Protein AF-A0A4R5W0B1-F1 (afdb_monomer_lite)

Sequence (119 aa):
MKQATTKVKEKKNSLGDAFGKIELLIELIKAYSKGDYRNISKSTMATVIGAILYFVSPIDMIPDFIVGLGIVDDAAVIGYAIKKISGELDEFEKWKEEKSRSNLEGLDVGAGQSKSPLD

pLDDT: mean 73.59, std 13.97, range [48.06, 93.88]

Radius of gyration: 22.21 Å; chains: 1; bounding box: 43×40×86 Å

InterPro domains:
  IPR010652 Domain of unknown function DUF1232 [PF06803] (46-79)

Organism: NCBI:txid2547811

Structure (mmCIF, N/CA/C/O backbone):
data_AF-A0A4R5W0B1-F1
#
_entry.id   AF-A0A4R5W0B1-F1
#
loop_
_atom_site.group_PDB
_atom_site.id
_atom_site.type_symbol
_atom_site.label_atom_id
_atom_site.label_alt_id
_atom_site.label_comp_id
_atom_site.label_asym_id
_atom_site.label_entity_id
_atom_site.label_seq_id
_atom_site.pdbx_PDB_ins_code
_atom_site.Cartn_x
_atom_site.Cartn_y
_atom_site.Cartn_z
_atom_site.occupancy
_atom_site.B_iso_or_equiv
_atom_site.auth_seq_id
_atom_site.auth_comp_id
_atom_site.auth_asym_id
_atom_site.auth_atom_id
_atom_site.pdbx_PDB_model_num
ATOM 1 N N . MET A 1 1 ? 29.875 21.390 -13.479 1.00 53.62 1 MET A N 1
ATOM 2 C CA . MET A 1 1 ? 29.916 20.489 -12.301 1.00 53.62 1 MET A CA 1
ATOM 3 C C . MET A 1 1 ? 28.770 20.682 -11.289 1.00 53.62 1 MET A C 1
ATOM 5 O O . MET A 1 1 ? 28.393 19.697 -10.678 1.00 53.62 1 MET A O 1
ATOM 9 N N . LYS A 1 2 ? 28.172 21.878 -11.093 1.00 55.69 2 LYS A N 1
ATOM 10 C CA . LYS A 1 2 ? 27.125 22.094 -10.056 1.00 55.69 2 LYS A CA 1
ATOM 11 C C . LYS A 1 2 ? 25.710 21.562 -10.371 1.00 55.69 2 LYS A C 1
ATOM 13 O O . LYS A 1 2 ? 24.911 21.438 -9.458 1.00 55.69 2 LYS A O 1
ATOM 18 N N . GLN A 1 3 ? 25.389 21.233 -11.626 1.00 55.94 3 GLN A N 1
ATOM 19 C CA . GLN A 1 3 ? 24.054 20.721 -11.999 1.00 55.94 3 GLN A CA 1
ATOM 20 C C . GLN A 1 3 ? 23.915 19.190 -11.866 1.00 55.94 3 GLN A C 1
ATOM 22 O O . GLN A 1 3 ? 22.801 18.674 -11.825 1.00 55.94 3 GLN A O 1
ATOM 27 N N . ALA A 1 4 ? 25.031 18.456 -11.773 1.00 56.84 4 ALA A N 1
ATOM 28 C CA . ALA A 1 4 ? 25.020 16.998 -11.635 1.00 56.84 4 ALA A CA 1
ATOM 29 C C . ALA A 1 4 ? 24.712 16.547 -10.195 1.00 56.84 4 ALA A C 1
ATOM 31 O O . ALA A 1 4 ? 24.083 15.514 -9.989 1.00 56.84 4 ALA A O 1
ATOM 32 N N . THR A 1 5 ? 25.088 17.343 -9.192 1.00 58.34 5 THR A N 1
ATOM 33 C CA . THR A 1 5 ? 24.892 17.015 -7.772 1.00 58.34 5 THR A CA 1
ATOM 34 C C . THR A 1 5 ? 23.455 17.241 -7.293 1.00 58.34 5 THR A C 1
ATOM 36 O O . THR A 1 5 ? 22.966 16.473 -6.467 1.00 58.34 5 THR A O 1
ATOM 39 N N . THR A 1 6 ? 22.735 18.225 -7.843 1.00 58.19 6 THR A N 1
ATOM 40 C CA . THR A 1 6 ? 21.331 18.493 -7.475 1.00 58.19 6 THR A CA 1
ATOM 41 C C . THR A 1 6 ? 20.387 17.391 -7.968 1.00 58.19 6 THR A C 1
ATOM 43 O O . THR A 1 6 ? 19.561 16.907 -7.199 1.00 58.19 6 THR A O 1
ATOM 46 N N . LYS A 1 7 ? 20.579 16.895 -9.202 1.00 57.25 7 LYS A N 1
ATOM 47 C CA . LYS A 1 7 ? 19.757 15.808 -9.773 1.00 57.25 7 LYS A CA 1
ATOM 48 C C . LYS A 1 7 ? 19.928 14.468 -9.050 1.00 57.25 7 LYS A C 1
ATOM 50 O O . LYS A 1 7 ? 18.989 13.680 -8.984 1.00 57.25 7 LYS A O 1
ATOM 55 N N . VAL A 1 8 ? 21.111 14.204 -8.492 1.00 61.09 8 VAL A N 1
ATOM 56 C CA . VAL A 1 8 ? 21.369 12.994 -7.693 1.00 61.09 8 VAL A CA 1
ATOM 57 C C . VAL A 1 8 ? 20.681 13.078 -6.327 1.00 61.09 8 VAL A C 1
ATOM 59 O O . VAL A 1 8 ? 20.161 12.073 -5.846 1.00 61.09 8 VAL A O 1
ATOM 62 N N . LYS A 1 9 ? 20.609 14.272 -5.723 1.00 59.41 9 LYS A N 1
ATOM 63 C CA . LYS A 1 9 ? 19.940 14.480 -4.430 1.00 59.41 9 LYS A CA 1
ATOM 64 C C . LYS A 1 9 ? 18.415 14.352 -4.541 1.00 59.41 9 LYS A C 1
ATOM 66 O O . LYS A 1 9 ? 17.811 13.679 -3.715 1.00 59.41 9 LYS A O 1
ATOM 71 N N . GLU A 1 10 ? 17.813 14.902 -5.596 1.00 61.62 10 GLU A N 1
ATOM 72 C CA . GLU A 1 10 ? 16.372 14.750 -5.861 1.00 61.62 10 GLU A CA 1
ATOM 73 C C . GLU A 1 10 ? 15.978 13.305 -6.189 1.00 61.62 10 GLU A C 1
ATOM 75 O O . GLU A 1 10 ? 14.995 12.801 -5.650 1.00 61.62 10 GLU A O 1
ATOM 80 N N . LYS A 1 11 ? 16.776 12.593 -6.999 1.00 60.72 11 LYS A N 1
ATOM 81 C CA . LYS A 1 11 ? 16.546 11.161 -7.253 1.00 60.72 11 LYS A CA 1
ATOM 82 C C . LYS A 1 11 ? 16.673 10.321 -5.981 1.00 60.72 11 LYS A C 1
ATOM 84 O O . LYS A 1 11 ? 15.890 9.398 -5.803 1.00 60.72 11 LYS A O 1
ATOM 89 N N . LYS A 1 12 ? 17.618 10.637 -5.088 1.00 63.81 12 LYS A N 1
ATOM 90 C CA . LYS A 1 12 ? 17.774 9.924 -3.810 1.00 63.81 12 LYS A CA 1
ATOM 91 C C . LYS A 1 12 ? 16.561 10.115 -2.894 1.00 63.81 12 LYS A C 1
ATOM 93 O O . LYS A 1 12 ? 16.117 9.139 -2.300 1.00 63.81 12 LYS A O 1
ATOM 98 N N . ASN A 1 13 ? 16.019 11.331 -2.823 1.00 71.62 13 ASN A N 1
ATOM 99 C CA . ASN A 1 13 ? 14.808 11.611 -2.047 1.00 71.62 13 ASN A CA 1
ATOM 100 C C . ASN A 1 13 ? 13.595 10.866 -2.628 1.00 71.62 13 ASN A C 1
ATOM 102 O O . ASN A 1 13 ? 12.947 10.119 -1.912 1.00 71.62 13 ASN A O 1
ATOM 106 N N . SER A 1 14 ? 13.382 10.944 -3.946 1.00 73.38 14 SER A N 1
ATOM 107 C CA . SER A 1 14 ? 12.278 10.241 -4.619 1.00 73.38 14 SER A CA 1
ATOM 108 C C . SER A 1 14 ? 12.338 8.716 -4.471 1.00 73.38 14 SER A C 1
ATOM 110 O O . SER A 1 14 ? 11.293 8.071 -4.396 1.00 73.38 14 SER A O 1
ATOM 112 N N . LEU A 1 15 ? 13.540 8.131 -4.444 1.00 74.50 15 LEU A N 1
ATOM 113 C CA . LEU A 1 15 ? 13.708 6.705 -4.171 1.00 74.50 15 LEU A CA 1
ATOM 114 C C . LEU A 1 15 ? 13.379 6.380 -2.711 1.00 74.50 15 LEU A C 1
ATOM 116 O O . LEU A 1 15 ? 12.662 5.417 -2.466 1.00 74.50 15 LEU A O 1
ATOM 120 N N . GLY A 1 16 ? 13.855 7.191 -1.760 1.00 79.50 16 GLY A N 1
ATOM 121 C CA . GLY A 1 16 ? 13.524 7.042 -0.340 1.00 79.50 16 GLY A CA 1
ATOM 122 C C . GLY A 1 16 ? 12.017 7.070 -0.084 1.00 79.50 16 GLY A C 1
ATOM 123 O O . GLY A 1 16 ? 11.500 6.188 0.595 1.00 79.50 16 GLY A O 1
ATOM 124 N N . ASP A 1 17 ? 11.308 8.004 -0.716 1.00 80.00 17 ASP A N 1
ATOM 125 C CA . ASP A 1 17 ? 9.853 8.129 -0.596 1.00 80.00 17 ASP A CA 1
ATOM 126 C C . ASP A 1 17 ? 9.126 6.890 -1.146 1.00 80.00 17 ASP A C 1
ATOM 128 O O . ASP A 1 17 ? 8.174 6.392 -0.545 1.00 80.00 17 ASP A O 1
ATOM 132 N N . ALA A 1 18 ? 9.591 6.345 -2.276 1.00 78.38 18 ALA A N 1
ATOM 133 C CA . ALA A 1 18 ? 9.032 5.121 -2.847 1.00 78.38 18 ALA A CA 1
ATOM 134 C C . ALA A 1 18 ? 9.271 3.901 -1.942 1.00 78.38 18 ALA A C 1
ATOM 136 O O . ALA A 1 18 ? 8.355 3.104 -1.741 1.00 78.38 18 ALA A O 1
ATOM 137 N N . PHE A 1 19 ? 10.470 3.775 -1.361 1.00 83.31 19 PHE A N 1
ATOM 138 C CA . PHE A 1 19 ? 10.771 2.715 -0.398 1.00 83.31 19 PHE A CA 1
ATOM 139 C C . PHE A 1 19 ? 9.902 2.824 0.863 1.00 83.31 19 PHE A C 1
ATOM 141 O O . PHE A 1 19 ? 9.362 1.809 1.299 1.00 83.31 19 PHE A O 1
ATOM 148 N N . GLY A 1 20 ? 9.676 4.035 1.383 1.00 86.25 20 GLY A N 1
ATOM 149 C CA . GLY A 1 20 ? 8.776 4.261 2.520 1.00 86.25 20 GLY A CA 1
ATOM 150 C C . GLY A 1 20 ? 7.330 3.847 2.227 1.00 86.25 20 GLY A C 1
ATOM 151 O O . GLY A 1 20 ? 6.690 3.185 3.042 1.00 86.25 20 GLY A O 1
ATOM 152 N N . LYS A 1 21 ? 6.822 4.129 1.021 1.00 84.12 21 LYS A N 1
ATOM 153 C CA . LYS A 1 21 ? 5.478 3.680 0.611 1.00 84.12 21 LYS A CA 1
ATOM 154 C C . LYS A 1 21 ? 5.357 2.161 0.496 1.00 84.12 21 LYS A C 1
ATOM 156 O O . LYS A 1 21 ? 4.308 1.609 0.823 1.00 84.12 21 LYS A O 1
ATOM 161 N N . ILE A 1 22 ? 6.410 1.479 0.043 1.00 83.94 22 ILE A N 1
ATOM 162 C CA . ILE A 1 22 ? 6.447 0.008 -0.002 1.00 83.94 22 ILE A CA 1
ATOM 163 C C . ILE A 1 22 ? 6.431 -0.567 1.420 1.00 83.94 22 ILE A C 1
ATOM 165 O O . ILE A 1 22 ? 5.716 -1.534 1.682 1.00 83.94 22 ILE A O 1
ATOM 169 N N . GLU A 1 23 ? 7.175 0.034 2.347 1.00 88.31 23 GLU A N 1
ATOM 170 C CA . GLU A 1 23 ? 7.167 -0.366 3.755 1.00 88.31 23 GLU A CA 1
ATOM 171 C C . GLU A 1 23 ? 5.773 -0.200 4.383 1.00 88.31 23 GLU A C 1
ATOM 173 O O . GLU A 1 23 ? 5.237 -1.163 4.940 1.00 88.31 23 GLU A O 1
ATOM 178 N N . LEU A 1 24 ? 5.130 0.958 4.185 1.00 90.44 24 LEU A N 1
ATOM 179 C CA . LEU A 1 24 ? 3.753 1.208 4.630 1.00 90.44 24 LEU A CA 1
ATOM 180 C C . LEU A 1 24 ? 2.756 0.201 4.043 1.00 90.44 24 LEU A C 1
ATOM 182 O O . LEU A 1 24 ? 1.872 -0.276 4.752 1.00 90.44 24 LEU A O 1
ATOM 186 N N . LEU A 1 25 ? 2.911 -0.173 2.772 1.00 87.75 25 LEU A N 1
ATOM 187 C CA . LEU A 1 25 ? 2.071 -1.183 2.130 1.00 87.75 25 LEU A CA 1
ATOM 188 C C . LEU A 1 25 ? 2.198 -2.558 2.801 1.00 87.75 25 LEU A C 1
ATOM 190 O O . LEU A 1 25 ? 1.193 -3.224 3.063 1.00 87.75 25 LEU A O 1
ATOM 194 N N . ILE A 1 26 ? 3.423 -2.988 3.106 1.00 88.19 26 ILE A N 1
ATOM 195 C CA . ILE A 1 26 ? 3.670 -4.263 3.792 1.00 88.19 26 ILE A CA 1
ATOM 196 C C . ILE A 1 26 ? 3.068 -4.235 5.204 1.00 88.19 26 ILE A C 1
ATOM 198 O O . ILE A 1 26 ? 2.478 -5.225 5.650 1.00 88.19 26 ILE A O 1
ATOM 202 N N . GLU A 1 27 ? 3.199 -3.117 5.916 1.00 91.88 27 GLU A N 1
ATOM 203 C CA . GLU A 1 27 ? 2.597 -2.929 7.236 1.00 91.88 27 GLU A CA 1
ATOM 204 C C . GLU A 1 27 ? 1.066 -2.945 7.195 1.00 91.88 27 GLU A C 1
ATOM 206 O O . GLU A 1 27 ? 0.456 -3.623 8.025 1.00 91.88 27 GLU A O 1
ATOM 211 N N . LEU A 1 28 ? 0.451 -2.286 6.208 1.00 91.25 28 LEU A N 1
ATOM 212 C CA . LEU A 1 28 ? -0.997 -2.278 5.996 1.00 91.25 28 LEU A CA 1
ATOM 213 C C . LEU A 1 28 ? -1.537 -3.705 5.834 1.00 91.25 28 LEU A C 1
ATOM 215 O O . LEU A 1 28 ? -2.494 -4.093 6.507 1.00 91.25 28 LEU A O 1
ATOM 219 N N . ILE A 1 29 ? -0.894 -4.522 4.995 1.00 88.69 29 ILE A N 1
ATOM 220 C CA . ILE A 1 29 ? -1.295 -5.920 4.765 1.00 88.69 29 ILE A CA 1
ATOM 221 C C . ILE A 1 29 ? -1.180 -6.738 6.056 1.00 88.69 29 ILE A C 1
ATOM 223 O O . ILE A 1 29 ? -2.082 -7.519 6.384 1.00 88.69 29 ILE A O 1
ATOM 227 N N . LYS A 1 30 ? -0.099 -6.549 6.824 1.00 91.06 30 LYS A N 1
ATOM 228 C CA . LYS A 1 30 ? 0.096 -7.222 8.119 1.00 91.06 30 LYS A CA 1
ATOM 229 C C . LYS A 1 30 ? -0.974 -6.811 9.131 1.00 91.06 30 LYS A C 1
ATOM 231 O O . LYS A 1 30 ? -1.564 -7.687 9.762 1.00 91.06 30 LYS A O 1
ATOM 236 N N . ALA A 1 31 ? -1.238 -5.513 9.276 1.00 92.00 31 ALA A N 1
ATOM 237 C CA . ALA A 1 31 ? -2.240 -4.982 10.198 1.00 92.00 31 ALA A CA 1
ATOM 238 C C . ALA A 1 31 ? -3.652 -5.462 9.832 1.00 92.00 31 ALA A C 1
ATOM 240 O O . ALA A 1 31 ? -4.414 -5.882 10.704 1.00 92.00 31 ALA A O 1
ATOM 241 N N . TYR A 1 32 ? -3.980 -5.502 8.540 1.00 90.81 32 TYR A N 1
ATOM 242 C CA . TYR A 1 32 ? -5.254 -6.030 8.057 1.00 90.81 32 TYR A CA 1
ATOM 243 C C . TYR A 1 32 ? -5.420 -7.528 8.338 1.00 90.81 32 TYR A C 1
ATOM 245 O O . TYR A 1 32 ? -6.475 -7.961 8.821 1.00 90.81 32 TYR A O 1
ATOM 253 N N . SER A 1 33 ? -4.362 -8.308 8.083 1.00 89.62 33 SER A N 1
ATOM 254 C CA . SER A 1 33 ? -4.329 -9.760 8.309 1.00 89.62 33 SER A CA 1
ATOM 255 C C . SER A 1 33 ? -4.478 -10.112 9.789 1.00 89.62 33 SER A C 1
ATOM 257 O O . SER A 1 33 ? -5.203 -11.044 10.125 1.00 89.62 33 SER A O 1
ATOM 259 N N . LYS A 1 34 ? -3.854 -9.331 10.681 1.00 92.44 34 LYS A N 1
ATOM 260 C CA . LYS A 1 34 ? -4.003 -9.460 12.140 1.00 92.44 34 LYS A CA 1
ATOM 261 C C . LYS A 1 34 ? -5.360 -8.980 12.662 1.00 92.44 34 LYS A C 1
ATOM 263 O O . LYS A 1 34 ? -5.756 -9.362 13.754 1.00 92.44 34 LYS A O 1
ATOM 268 N N . GLY A 1 35 ? -6.071 -8.163 11.886 1.00 90.31 35 GLY A N 1
ATOM 269 C CA . GLY A 1 35 ? -7.325 -7.535 12.303 1.00 90.31 35 GLY A CA 1
ATOM 270 C C . GLY A 1 35 ? -7.151 -6.216 13.057 1.00 90.31 35 GLY A C 1
ATOM 271 O O . GLY A 1 35 ? -8.154 -5.627 13.442 1.00 90.31 35 GLY A O 1
ATOM 272 N N . ASP A 1 36 ? -5.916 -5.726 13.207 1.00 90.81 36 ASP A N 1
ATOM 273 C CA . ASP A 1 36 ? -5.598 -4.462 13.883 1.00 90.81 36 ASP A CA 1
ATOM 274 C C . ASP A 1 36 ? -6.142 -3.241 13.128 1.00 90.81 36 ASP A C 1
ATOM 276 O O . ASP A 1 36 ? -6.484 -2.235 13.745 1.00 90.81 36 ASP A O 1
ATOM 280 N N . TYR A 1 37 ? -6.210 -3.327 11.795 1.00 90.62 37 TYR A N 1
ATOM 281 C CA . TYR A 1 37 ? -6.708 -2.264 10.927 1.00 90.62 37 TYR A CA 1
ATOM 282 C C . TYR A 1 37 ? -7.772 -2.799 9.968 1.00 90.62 37 TYR A C 1
ATOM 284 O O . TYR A 1 37 ? -7.523 -3.714 9.181 1.00 90.62 37 TYR A O 1
ATOM 292 N N . ARG A 1 38 ? -8.979 -2.229 10.032 1.00 89.94 38 ARG A N 1
ATOM 293 C CA . ARG A 1 38 ? -10.117 -2.589 9.167 1.00 89.94 38 ARG A CA 1
ATOM 294 C C . ARG A 1 38 ? -10.811 -1.381 8.541 1.00 89.94 38 ARG A C 1
ATOM 296 O O . ARG A 1 38 ? -11.837 -1.562 7.891 1.00 89.94 38 ARG A O 1
ATOM 303 N N . ASN A 1 39 ? -10.227 -0.188 8.670 1.00 87.81 39 ASN A N 1
ATOM 304 C CA . ASN A 1 39 ? -10.683 1.023 7.987 1.00 87.81 39 ASN A CA 1
ATOM 305 C C . ASN A 1 39 ? -10.225 1.043 6.518 1.00 87.81 39 ASN A C 1
ATOM 307 O O . ASN A 1 39 ? -9.616 1.986 6.047 1.00 87.81 39 ASN A O 1
ATOM 311 N N . ILE A 1 40 ? -10.466 -0.062 5.822 1.00 85.06 40 ILE A N 1
ATOM 312 C CA . ILE A 1 40 ? -10.234 -0.235 4.393 1.00 85.06 40 ILE A CA 1
ATOM 313 C C . ILE A 1 40 ? -11.267 -1.238 3.903 1.00 85.06 40 ILE A C 1
ATOM 315 O O . ILE A 1 40 ? -11.504 -2.281 4.530 1.00 85.06 40 ILE A O 1
ATOM 319 N N . SER A 1 41 ? -11.923 -0.929 2.787 1.00 86.31 41 SER A N 1
ATOM 320 C CA . SER A 1 41 ? -12.953 -1.820 2.264 1.00 86.31 41 SER A CA 1
ATOM 321 C C . SER A 1 41 ? -12.344 -3.178 1.887 1.00 86.31 41 SER A C 1
ATOM 323 O O . SER A 1 41 ? -11.221 -3.265 1.384 1.00 86.31 41 SER A O 1
ATOM 325 N N . LYS A 1 42 ? -13.092 -4.270 2.093 1.00 86.94 42 LYS A N 1
ATOM 326 C CA . LYS A 1 42 ? -12.638 -5.618 1.694 1.00 86.94 42 LYS A CA 1
ATOM 327 C C . LYS A 1 42 ? -12.321 -5.692 0.196 1.00 86.94 42 LYS A C 1
ATOM 329 O O . LYS A 1 42 ? -11.386 -6.382 -0.186 1.00 86.94 42 LYS A O 1
ATOM 334 N N . SER A 1 43 ? -13.075 -4.960 -0.628 1.00 82.75 43 SER A N 1
ATOM 335 C CA . SER A 1 43 ? -12.858 -4.861 -2.076 1.00 82.75 43 SER A CA 1
ATOM 336 C C . SER A 1 43 ? -11.543 -4.147 -2.409 1.00 82.75 43 SER A C 1
ATOM 338 O O . SER A 1 43 ? -10.762 -4.628 -3.233 1.00 82.75 43 SER A O 1
ATOM 340 N N . THR A 1 44 ? -11.244 -3.046 -1.712 1.00 82.62 44 THR A N 1
ATOM 341 C CA . THR A 1 44 ? -9.972 -2.327 -1.853 1.00 82.62 44 THR A CA 1
ATOM 342 C C . THR A 1 44 ? -8.810 -3.224 -1.445 1.00 82.62 44 THR A C 1
ATOM 344 O O . THR A 1 44 ? -7.866 -3.380 -2.211 1.00 82.62 44 THR A O 1
ATOM 347 N N . MET A 1 45 ? -8.898 -3.895 -0.293 1.00 85.38 45 MET A N 1
ATOM 348 C CA . MET A 1 45 ? -7.844 -4.806 0.158 1.00 85.38 45 MET A CA 1
ATOM 349 C C . MET A 1 45 ? -7.663 -6.007 -0.786 1.00 85.38 45 MET A C 1
ATOM 351 O O . MET A 1 45 ? -6.535 -6.375 -1.101 1.00 85.38 45 MET A O 1
ATOM 355 N N . ALA A 1 46 ? -8.748 -6.583 -1.313 1.00 85.62 46 ALA A N 1
ATOM 356 C CA . ALA A 1 46 ? -8.668 -7.625 -2.337 1.00 85.62 46 ALA A CA 1
ATOM 357 C C . ALA A 1 46 ? -7.999 -7.115 -3.625 1.00 85.62 46 ALA A C 1
ATOM 359 O O . ALA A 1 46 ? -7.212 -7.835 -4.231 1.00 85.62 46 ALA A O 1
ATOM 360 N N . THR A 1 47 ? -8.252 -5.861 -4.010 1.00 81.25 47 THR A N 1
ATOM 361 C CA . THR A 1 47 ? -7.592 -5.209 -5.152 1.00 81.25 47 THR A CA 1
ATOM 362 C C . THR A 1 47 ? -6.101 -4.995 -4.895 1.00 81.25 47 THR A C 1
ATOM 364 O O . THR A 1 47 ? -5.296 -5.231 -5.791 1.00 81.25 47 THR A O 1
ATOM 367 N N . VAL A 1 48 ? -5.722 -4.576 -3.684 1.00 80.06 48 VAL A N 1
ATOM 368 C CA . VAL A 1 48 ? -4.321 -4.411 -3.261 1.00 80.06 48 VAL A CA 1
ATOM 369 C C . VAL A 1 48 ? -3.591 -5.752 -3.337 1.00 80.06 48 VAL A C 1
ATOM 371 O O . VAL A 1 48 ? -2.567 -5.861 -4.007 1.00 80.06 48 VAL A O 1
ATOM 374 N N . ILE A 1 49 ? -4.149 -6.790 -2.708 1.00 82.31 49 ILE A N 1
ATOM 375 C CA . ILE A 1 49 ? -3.581 -8.143 -2.714 1.00 82.31 49 ILE A CA 1
ATOM 376 C C . ILE A 1 49 ? -3.525 -8.689 -4.144 1.00 82.31 49 ILE A C 1
ATOM 378 O O . ILE A 1 49 ? -2.494 -9.214 -4.545 1.00 82.31 49 ILE A O 1
ATOM 382 N N . GLY A 1 50 ? -4.586 -8.520 -4.937 1.00 80.00 50 GLY A N 1
ATOM 383 C CA . GLY A 1 50 ? -4.637 -8.946 -6.336 1.00 80.00 50 GLY A CA 1
ATOM 384 C C . GLY A 1 50 ? -3.590 -8.256 -7.213 1.00 80.00 50 GLY A C 1
ATOM 385 O O . GLY A 1 50 ? -2.942 -8.921 -8.012 1.00 80.00 50 GLY A O 1
ATOM 386 N N . ALA A 1 51 ? -3.358 -6.954 -7.025 1.00 75.94 51 ALA A N 1
ATOM 387 C CA . ALA 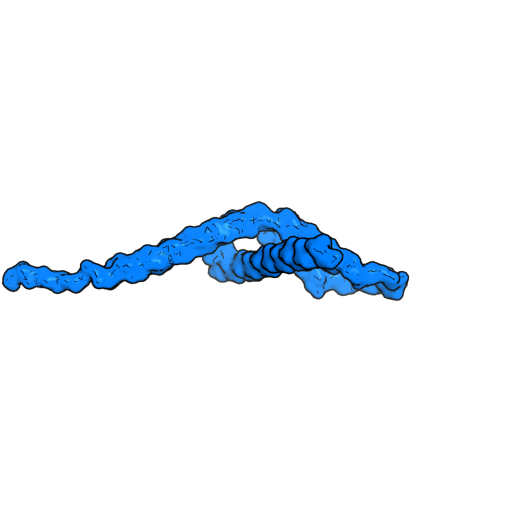A 1 51 ? -2.308 -6.219 -7.731 1.00 75.94 51 ALA A CA 1
ATOM 388 C C . ALA A 1 51 ? -0.898 -6.695 -7.337 1.00 75.94 51 ALA A C 1
ATOM 390 O O . ALA A 1 51 ? -0.025 -6.803 -8.194 1.00 75.94 51 ALA A O 1
ATOM 391 N N . ILE A 1 52 ? -0.679 -7.023 -6.059 1.00 74.88 52 ILE A N 1
ATOM 392 C CA . ILE A 1 52 ? 0.595 -7.583 -5.582 1.00 74.88 52 ILE A CA 1
ATOM 393 C C . ILE A 1 52 ? 0.792 -9.012 -6.093 1.00 74.88 52 ILE A C 1
ATOM 395 O O . ILE A 1 52 ? 1.889 -9.354 -6.514 1.00 74.88 52 ILE A O 1
ATOM 399 N N . LEU A 1 53 ? -0.245 -9.850 -6.095 1.00 74.62 53 LEU A N 1
ATOM 400 C CA . LEU A 1 53 ? -0.173 -11.203 -6.652 1.00 74.62 53 LEU A CA 1
ATOM 401 C C . LEU A 1 53 ? 0.098 -11.174 -8.159 1.00 74.62 53 LEU A C 1
ATOM 403 O O . LEU A 1 53 ? 0.925 -11.948 -8.632 1.00 74.62 53 LEU A O 1
ATOM 407 N N . TYR A 1 54 ? -0.533 -10.245 -8.884 1.00 66.19 54 TYR A N 1
ATOM 408 C CA . TYR A 1 54 ? -0.242 -9.979 -10.293 1.00 66.19 54 TYR A CA 1
ATOM 409 C C . TYR A 1 54 ? 1.220 -9.551 -10.505 1.00 66.19 54 TYR A C 1
ATOM 411 O O . TYR A 1 54 ? 1.853 -9.993 -11.455 1.00 66.19 54 TYR A O 1
ATOM 419 N N . PHE A 1 55 ? 1.782 -8.756 -9.587 1.00 66.06 55 PHE A N 1
ATOM 420 C CA . PHE A 1 55 ? 3.200 -8.385 -9.597 1.00 66.06 55 PHE A CA 1
ATOM 421 C C . PHE A 1 55 ? 4.143 -9.563 -9.282 1.00 66.06 55 PHE A C 1
ATOM 423 O O . PHE A 1 55 ? 5.160 -9.728 -9.946 1.00 66.06 55 PHE A O 1
ATOM 430 N N . VAL A 1 56 ? 3.832 -10.385 -8.273 1.00 63.97 56 VAL A N 1
ATOM 431 C CA . VAL A 1 56 ? 4.707 -11.481 -7.808 1.00 63.97 56 VAL A CA 1
ATOM 432 C C . VAL A 1 56 ? 4.657 -12.697 -8.737 1.00 63.97 56 VAL A C 1
ATOM 434 O O . VAL A 1 56 ? 5.646 -13.418 -8.849 1.00 63.97 56 VAL A O 1
ATOM 437 N N . SER A 1 57 ? 3.528 -12.944 -9.405 1.00 62.38 57 SER A N 1
ATOM 438 C CA . SER A 1 57 ? 3.373 -14.075 -10.321 1.00 62.38 57 SER A CA 1
ATOM 439 C C . SER A 1 57 ? 2.623 -13.696 -11.606 1.00 62.38 57 SER A C 1
ATOM 441 O O . SER A 1 57 ? 1.487 -14.134 -11.808 1.00 62.38 57 SER A O 1
ATOM 443 N N . PRO A 1 58 ? 3.279 -13.001 -12.550 1.00 54.75 58 PRO A N 1
ATOM 444 C CA . PRO A 1 58 ? 2.802 -12.831 -13.925 1.00 54.75 58 PRO A CA 1
ATOM 445 C C . PRO A 1 58 ? 2.981 -14.106 -14.785 1.00 54.75 58 PRO A C 1
ATOM 447 O O . PRO A 1 58 ? 3.054 -14.040 -16.009 1.00 54.75 58 PRO A O 1
ATOM 450 N N . ILE A 1 59 ? 3.089 -15.288 -14.166 1.00 54.94 59 ILE A N 1
ATOM 451 C CA . ILE A 1 59 ? 3.490 -16.541 -14.831 1.00 54.94 59 ILE A CA 1
ATOM 452 C C . ILE A 1 59 ? 2.468 -17.028 -15.868 1.00 54.94 59 ILE A C 1
ATOM 454 O 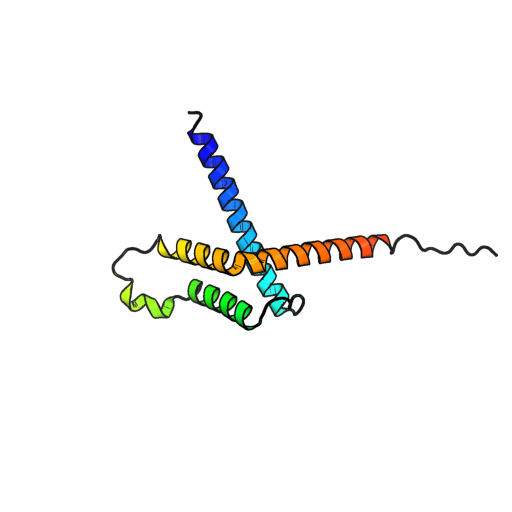O . ILE A 1 59 ? 2.864 -17.695 -16.818 1.00 54.94 59 ILE A O 1
ATOM 458 N N . ASP A 1 60 ? 1.199 -16.625 -15.788 1.00 55.31 60 ASP A N 1
ATOM 459 C CA . ASP A 1 60 ? 0.224 -16.978 -16.834 1.00 55.31 60 ASP A CA 1
ATOM 460 C C . ASP A 1 60 ? 0.328 -16.090 -18.099 1.00 55.31 60 ASP A C 1
ATOM 462 O O . ASP A 1 60 ? -0.371 -16.319 -19.079 1.00 55.31 60 ASP A O 1
ATOM 466 N N . MET A 1 61 ? 1.229 -15.092 -18.114 1.00 48.06 61 MET A N 1
ATOM 467 C CA . MET A 1 61 ? 1.482 -14.195 -19.258 1.00 48.06 61 MET A CA 1
ATOM 468 C C . MET A 1 61 ? 2.802 -14.479 -19.996 1.00 48.06 61 MET A C 1
ATOM 470 O O . MET A 1 61 ? 3.035 -13.926 -21.067 1.00 48.06 61 MET A O 1
ATOM 474 N N . ILE A 1 62 ? 3.677 -15.335 -19.460 1.00 54.94 62 ILE A N 1
ATOM 475 C CA . ILE A 1 62 ? 5.040 -15.537 -19.982 1.00 54.94 62 ILE A CA 1
ATOM 476 C C . ILE A 1 62 ? 5.185 -16.480 -21.191 1.00 54.94 62 ILE A C 1
ATOM 478 O O . ILE A 1 62 ? 6.230 -16.357 -21.834 1.00 54.94 62 ILE A O 1
ATOM 482 N N . PRO A 1 63 ? 4.229 -17.333 -21.626 1.00 52.88 63 PRO A N 1
ATOM 483 C CA . PRO A 1 63 ? 4.461 -18.071 -22.871 1.00 52.88 63 PRO A CA 1
ATOM 484 C C . PRO A 1 63 ? 4.823 -17.149 -24.059 1.00 52.88 63 PRO A C 1
ATOM 486 O O . PRO A 1 63 ? 5.635 -17.544 -24.893 1.00 52.88 63 PRO A O 1
ATOM 489 N N . ASP A 1 64 ? 4.346 -15.891 -24.061 1.00 56.16 64 ASP A N 1
ATOM 490 C CA . ASP A 1 64 ? 4.488 -14.947 -25.180 1.00 56.16 64 ASP A CA 1
ATOM 491 C C . ASP A 1 64 ? 5.513 -13.786 -24.996 1.00 56.16 64 ASP A C 1
ATOM 493 O O . ASP A 1 64 ? 5.807 -13.087 -25.966 1.00 56.16 64 ASP A O 1
ATOM 497 N N . PHE A 1 65 ? 6.141 -13.567 -23.823 1.00 53.78 65 PHE A N 1
ATOM 498 C CA . PHE A 1 65 ? 7.132 -12.467 -23.613 1.00 53.78 65 PHE A CA 1
ATOM 499 C C . PHE A 1 65 ? 8.573 -12.785 -24.048 1.00 53.78 65 PHE A C 1
ATOM 501 O O . PHE A 1 65 ? 9.463 -11.930 -23.971 1.00 53.78 65 PHE A O 1
ATOM 508 N N . ILE A 1 66 ? 8.816 -13.998 -24.548 1.00 57.03 66 ILE A N 1
ATOM 509 C CA . ILE A 1 66 ? 10.134 -14.512 -24.956 1.00 57.03 66 ILE A CA 1
ATOM 510 C C . ILE A 1 66 ? 10.806 -13.688 -26.087 1.00 57.03 66 ILE A C 1
ATOM 512 O O . ILE A 1 66 ? 11.977 -13.901 -26.391 1.00 57.03 66 ILE A O 1
ATOM 516 N N . VAL A 1 67 ? 10.146 -12.670 -26.658 1.00 56.91 67 VAL A N 1
ATOM 517 C CA . VAL A 1 67 ? 10.660 -11.883 -27.801 1.00 56.91 67 VAL A CA 1
ATOM 518 C C . VAL A 1 67 ? 11.194 -10.472 -27.435 1.00 56.91 67 VAL A C 1
ATOM 520 O O . VAL A 1 67 ? 11.469 -9.662 -28.314 1.00 56.91 67 VAL A O 1
ATOM 523 N N . GLY A 1 68 ? 11.468 -10.181 -26.152 1.00 59.28 68 GLY A N 1
ATOM 524 C CA . GLY A 1 68 ? 12.646 -9.357 -25.798 1.00 59.28 68 GLY A CA 1
ATOM 525 C C . GLY A 1 68 ? 12.512 -7.842 -25.531 1.00 59.28 68 GLY A C 1
ATOM 526 O O . GLY A 1 68 ? 13.277 -7.073 -26.107 1.00 59.28 68 GLY A O 1
ATOM 527 N N . LEU A 1 69 ? 11.664 -7.393 -24.589 1.00 60.94 69 LEU A N 1
ATOM 528 C CA . LEU A 1 69 ? 11.642 -5.991 -24.093 1.00 60.94 69 LEU A CA 1
ATOM 529 C C . LEU A 1 69 ? 11.306 -5.870 -22.578 1.00 60.94 69 LEU A C 1
ATOM 531 O O . LEU A 1 69 ? 10.391 -5.152 -22.190 1.00 60.94 69 LEU A O 1
ATOM 535 N N . GLY A 1 70 ? 12.017 -6.582 -21.696 1.00 58.47 70 GLY A N 1
ATOM 536 C CA . GLY A 1 70 ? 11.523 -6.908 -20.341 1.00 58.47 70 GLY A CA 1
ATOM 537 C C . GLY A 1 70 ? 12.086 -6.163 -19.116 1.00 58.47 70 GLY A C 1
ATOM 538 O O . GLY A 1 70 ? 12.257 -6.814 -18.101 1.00 58.47 70 GLY A O 1
ATOM 539 N N . ILE A 1 71 ? 12.424 -4.862 -19.156 1.00 55.94 71 ILE A N 1
ATOM 540 C CA . ILE A 1 71 ? 12.940 -4.156 -17.940 1.00 55.94 71 ILE A CA 1
ATOM 541 C C . ILE A 1 71 ? 12.081 -2.950 -17.513 1.00 55.94 71 ILE A C 1
ATOM 543 O O . ILE A 1 71 ? 12.063 -2.564 -16.348 1.00 55.94 71 ILE A O 1
ATOM 547 N N . VAL A 1 72 ? 11.347 -2.327 -18.439 1.00 57.19 72 VAL A N 1
ATOM 548 C CA . VAL A 1 72 ? 10.557 -1.113 -18.146 1.00 57.19 72 VAL A CA 1
ATOM 549 C C . VAL A 1 72 ? 9.197 -1.440 -17.508 1.00 57.19 72 VAL A C 1
ATOM 551 O O . VAL A 1 72 ? 8.648 -0.607 -16.787 1.00 57.19 72 VAL A O 1
ATOM 554 N N . ASP A 1 73 ? 8.679 -2.649 -17.731 1.00 64.75 73 ASP A N 1
ATOM 555 C CA . ASP A 1 73 ? 7.320 -3.045 -17.345 1.00 64.75 73 ASP A CA 1
ATOM 556 C C . ASP A 1 73 ? 7.157 -3.228 -15.818 1.00 64.75 73 ASP A C 1
ATOM 558 O O . ASP A 1 73 ? 6.224 -2.691 -15.220 1.00 64.75 73 ASP A O 1
ATOM 562 N N . ASP A 1 74 ? 8.135 -3.834 -15.137 1.00 63.94 74 ASP A N 1
ATOM 563 C CA . ASP A 1 74 ? 8.056 -4.125 -13.693 1.00 63.94 74 ASP A CA 1
ATOM 564 C C . ASP A 1 74 ? 7.983 -2.859 -12.817 1.00 63.94 74 ASP A C 1
ATOM 566 O O . ASP A 1 74 ? 7.201 -2.766 -11.866 1.00 63.94 74 ASP A O 1
ATOM 570 N N . ALA A 1 75 ? 8.779 -1.836 -13.150 1.00 64.19 75 ALA A N 1
ATOM 571 C CA . ALA A 1 75 ? 8.800 -0.572 -12.412 1.00 64.19 75 ALA A CA 1
ATOM 572 C C . ALA A 1 75 ? 7.520 0.252 -12.633 1.00 64.19 75 ALA A C 1
ATOM 574 O O . ALA A 1 75 ? 7.069 0.960 -11.724 1.00 64.19 75 ALA A O 1
ATOM 575 N N . ALA A 1 76 ? 6.917 0.152 -13.822 1.00 68.38 76 ALA A N 1
ATOM 576 C CA . ALA A 1 76 ? 5.659 0.817 -14.139 1.00 68.38 76 ALA A CA 1
ATOM 577 C C . ALA A 1 76 ? 4.492 0.210 -13.347 1.00 68.38 76 ALA A C 1
ATOM 579 O O . ALA A 1 76 ? 3.665 0.952 -12.808 1.00 68.38 76 ALA A O 1
ATOM 580 N N . VAL A 1 77 ? 4.465 -1.118 -13.203 1.00 68.81 77 VAL A N 1
ATOM 581 C CA . VAL A 1 77 ? 3.448 -1.838 -12.423 1.00 68.81 77 VAL A CA 1
ATOM 582 C C . VAL A 1 77 ? 3.523 -1.476 -10.936 1.00 68.81 77 VAL A C 1
ATOM 584 O O . VAL A 1 77 ? 2.496 -1.123 -10.350 1.00 68.81 77 VAL A O 1
ATOM 587 N N . ILE A 1 78 ? 4.721 -1.463 -10.331 1.00 69.31 78 ILE A N 1
ATOM 588 C CA . ILE A 1 78 ? 4.902 -1.029 -8.930 1.00 69.31 78 ILE A CA 1
ATOM 589 C C . ILE A 1 78 ? 4.458 0.428 -8.754 1.00 69.31 78 ILE A C 1
ATOM 591 O O . ILE A 1 78 ? 3.698 0.746 -7.837 1.00 69.31 78 ILE A O 1
ATOM 595 N N . GLY A 1 79 ? 4.893 1.319 -9.651 1.00 74.00 79 GLY A N 1
ATOM 596 C CA . GLY A 1 79 ? 4.511 2.729 -9.612 1.00 74.00 79 GLY A CA 1
ATOM 597 C C . GLY A 1 79 ? 2.996 2.934 -9.719 1.00 74.00 79 GLY A C 1
ATOM 598 O O . GLY A 1 79 ? 2.425 3.745 -8.985 1.00 74.00 79 GLY A O 1
ATOM 599 N N . TYR A 1 80 ? 2.323 2.169 -10.582 1.00 73.50 80 TYR A N 1
ATOM 600 C CA . TYR A 1 80 ? 0.868 2.194 -10.732 1.00 73.50 80 TYR A CA 1
ATOM 601 C C . TYR A 1 80 ? 0.144 1.669 -9.487 1.00 73.50 80 TYR A C 1
ATOM 603 O O . TYR A 1 80 ? -0.800 2.311 -9.020 1.00 73.50 80 TYR A O 1
ATOM 611 N N . ALA A 1 81 ? 0.597 0.549 -8.919 1.00 73.75 81 ALA A N 1
ATOM 612 C CA . ALA A 1 81 ? 0.020 -0.022 -7.706 1.00 73.75 81 ALA A CA 1
ATOM 613 C C . ALA A 1 81 ? 0.111 0.964 -6.533 1.00 73.75 81 ALA A C 1
ATOM 615 O O . ALA A 1 81 ? -0.914 1.282 -5.932 1.00 73.75 81 ALA A O 1
ATOM 616 N N . ILE A 1 82 ? 1.300 1.531 -6.283 1.00 76.00 82 ILE A N 1
ATOM 617 C CA . ILE A 1 82 ? 1.521 2.547 -5.242 1.00 76.00 82 ILE A CA 1
ATOM 618 C C . ILE A 1 82 ? 0.622 3.766 -5.474 1.00 76.00 82 ILE A C 1
ATOM 620 O O . ILE A 1 82 ? -0.003 4.263 -4.536 1.00 76.00 82 ILE A O 1
ATOM 624 N N . LYS A 1 83 ? 0.513 4.251 -6.718 1.00 79.94 83 LYS A N 1
ATOM 625 C CA . LYS A 1 83 ? -0.348 5.395 -7.048 1.00 79.94 83 LYS A CA 1
ATOM 626 C C . LYS A 1 83 ? -1.822 5.102 -6.766 1.00 79.94 83 LYS A C 1
ATOM 628 O O . LYS A 1 83 ? -2.511 5.958 -6.221 1.00 79.94 83 LYS A O 1
ATOM 633 N N . LYS A 1 84 ? -2.300 3.905 -7.114 1.00 78.88 84 LYS A N 1
ATOM 634 C CA . LYS A 1 84 ? -3.701 3.498 -6.938 1.00 78.88 84 LYS A CA 1
ATOM 635 C C . LYS A 1 84 ? -4.114 3.431 -5.467 1.00 78.88 84 LYS A C 1
ATOM 637 O O . LYS A 1 84 ? -5.271 3.690 -5.162 1.00 78.88 84 LYS A O 1
ATOM 642 N N . ILE A 1 85 ? -3.176 3.106 -4.581 1.00 78.44 85 ILE A N 1
ATOM 643 C CA . ILE A 1 85 ? -3.443 2.883 -3.154 1.00 78.44 85 ILE A CA 1
ATOM 644 C C . ILE A 1 85 ? -2.923 4.013 -2.262 1.00 78.44 85 ILE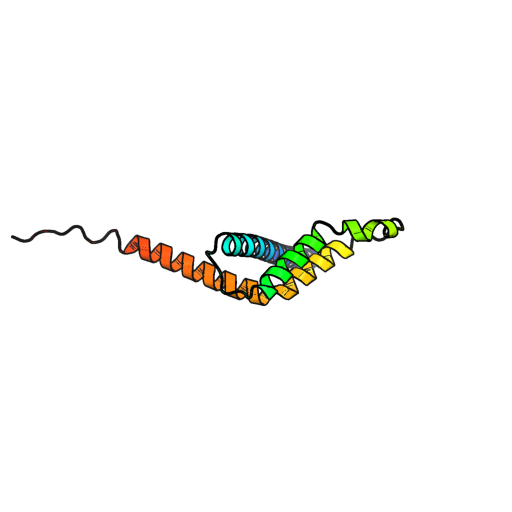 A C 1
ATOM 646 O O . ILE A 1 85 ? -3.030 3.915 -1.048 1.00 78.44 85 ILE A O 1
ATOM 650 N N . SER A 1 86 ? -2.346 5.076 -2.836 1.00 83.88 86 SER A N 1
ATOM 651 C CA . SER A 1 86 ? -1.698 6.137 -2.051 1.00 83.88 86 SER A CA 1
ATOM 652 C C . SER A 1 86 ? -2.644 6.770 -1.025 1.00 83.88 86 SER A C 1
ATOM 654 O O . SER A 1 86 ? -2.228 6.960 0.105 1.00 83.88 86 SER A O 1
ATOM 656 N N . GLY A 1 87 ? -3.919 6.997 -1.365 1.00 85.38 87 GLY A N 1
ATOM 657 C CA . GLY A 1 87 ? -4.887 7.537 -0.398 1.00 85.38 87 GLY A CA 1
ATOM 658 C C . GLY A 1 87 ? -5.146 6.606 0.794 1.00 85.38 87 GLY A C 1
ATOM 659 O O . GLY A 1 87 ? -5.242 7.066 1.923 1.00 85.38 87 GLY A O 1
ATOM 660 N N . GLU A 1 88 ? -5.176 5.293 0.560 1.00 86.00 88 GLU A N 1
ATOM 661 C CA . GLU A 1 88 ? -5.336 4.290 1.623 1.00 86.00 88 GLU A CA 1
ATOM 662 C C . GLU A 1 88 ? -4.077 4.203 2.502 1.00 86.00 88 GLU A C 1
ATOM 664 O O . GLU A 1 88 ? -4.169 4.002 3.711 1.00 86.00 88 GLU A O 1
ATOM 669 N N . LEU A 1 89 ? -2.888 4.376 1.908 1.00 89.38 89 LEU A N 1
ATOM 670 C CA . LEU A 1 89 ? -1.632 4.451 2.658 1.00 89.38 89 LEU A CA 1
ATOM 671 C C . LEU A 1 89 ? -1.584 5.695 3.548 1.00 89.38 89 LEU A C 1
ATOM 673 O O . LEU A 1 89 ? -1.152 5.577 4.690 1.00 89.38 89 LEU A O 1
ATOM 677 N N . ASP A 1 90 ? -2.071 6.842 3.067 1.00 90.06 90 ASP A N 1
ATOM 678 C CA . ASP A 1 90 ? -2.133 8.079 3.853 1.00 90.06 90 ASP A CA 1
ATOM 679 C C . ASP A 1 90 ? -3.078 7.925 5.063 1.00 90.06 90 ASP A C 1
ATOM 681 O O . ASP A 1 90 ? -2.788 8.395 6.165 1.00 90.06 90 ASP A O 1
ATOM 685 N N . GLU A 1 91 ? -4.222 7.254 4.889 1.00 90.00 91 GLU A N 1
ATOM 686 C CA . GLU A 1 91 ? -5.145 6.949 5.992 1.00 90.00 91 GLU A CA 1
ATOM 687 C C . GLU A 1 91 ? -4.553 5.944 6.988 1.00 90.00 91 GLU A C 1
ATOM 689 O O . GLU A 1 91 ? -4.712 6.096 8.204 1.00 90.00 91 GLU A O 1
ATOM 694 N N . PHE A 1 92 ? -3.852 4.925 6.491 1.00 92.69 92 PHE A N 1
ATOM 695 C CA . PHE A 1 92 ? -3.166 3.947 7.327 1.00 92.69 92 PHE A CA 1
ATOM 696 C C . PHE A 1 92 ? -2.009 4.570 8.121 1.00 92.69 92 PHE A C 1
ATOM 698 O O . PHE A 1 92 ? -1.839 4.261 9.302 1.00 92.69 92 PHE A O 1
ATOM 705 N N . GLU A 1 93 ? -1.237 5.465 7.504 1.00 93.06 93 GLU A N 1
ATOM 706 C CA . GLU A 1 93 ? -0.140 6.186 8.149 1.00 93.06 93 GLU A CA 1
ATOM 707 C C . GLU A 1 93 ? -0.650 7.041 9.313 1.00 93.06 93 GLU A C 1
ATOM 709 O O . GLU A 1 93 ? -0.152 6.897 10.430 1.00 93.06 93 GLU A O 1
ATOM 714 N N . LYS A 1 94 ? -1.719 7.821 9.101 1.00 92.81 94 LYS A N 1
ATOM 715 C CA . LYS A 1 94 ? -2.367 8.606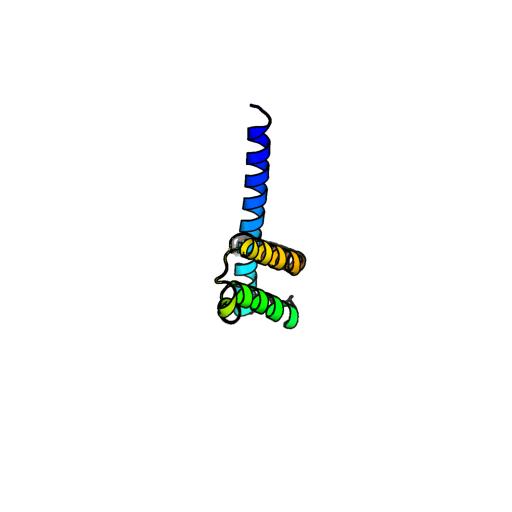 10.169 1.00 92.81 94 LYS A CA 1
ATOM 716 C C . LYS A 1 94 ? -2.813 7.731 11.334 1.00 92.81 94 LYS A C 1
ATOM 718 O O . LYS A 1 94 ? -2.506 8.027 12.486 1.00 92.81 94 LYS A O 1
ATOM 723 N N . TRP A 1 95 ? -3.475 6.614 11.040 1.00 93.88 95 TRP A N 1
ATOM 724 C CA . TRP A 1 95 ? -3.875 5.661 12.074 1.00 93.88 95 TRP A CA 1
ATOM 725 C C . TRP A 1 95 ? -2.668 5.094 12.841 1.00 93.88 95 TRP A C 1
ATOM 727 O O . TRP A 1 95 ? -2.727 4.926 14.062 1.00 93.88 95 TRP A O 1
ATOM 737 N N . LYS A 1 96 ? -1.555 4.806 12.154 1.00 91.88 96 LYS A N 1
ATOM 738 C CA . LYS A 1 96 ? -0.331 4.295 12.785 1.00 91.88 96 LYS A CA 1
ATOM 739 C C . LYS A 1 96 ? 0.291 5.333 13.721 1.00 91.88 96 LYS A C 1
ATOM 741 O O . LYS A 1 96 ? 0.740 4.974 14.815 1.00 91.88 96 LYS A O 1
ATOM 746 N N . GLU A 1 97 ? 0.305 6.600 13.319 1.00 91.69 97 GLU A N 1
ATOM 747 C CA . GLU A 1 97 ? 0.775 7.715 14.147 1.00 91.69 97 GLU A CA 1
ATOM 748 C C . GLU A 1 97 ? -0.103 7.915 15.387 1.00 91.69 97 GLU A C 1
ATOM 750 O O . GLU A 1 97 ? 0.420 8.040 16.497 1.00 91.69 97 GLU A O 1
ATOM 755 N N . GLU A 1 98 ? -1.426 7.881 15.222 1.00 90.19 98 GLU A N 1
ATOM 756 C CA . GLU A 1 98 ? -2.391 7.966 16.324 1.00 90.19 98 GLU A CA 1
ATOM 757 C C . GLU A 1 98 ? -2.208 6.813 17.319 1.00 90.19 98 GLU A C 1
ATOM 759 O O . GLU A 1 98 ? -2.066 7.052 18.519 1.00 90.19 98 GLU A O 1
ATOM 764 N N . LYS A 1 99 ? -2.107 5.571 16.828 1.00 88.62 99 LYS A N 1
ATOM 765 C CA . LYS A 1 99 ? -1.864 4.380 17.659 1.00 88.62 99 LYS A CA 1
ATOM 766 C C . LYS A 1 99 ? -0.524 4.445 18.399 1.00 88.62 99 LYS A C 1
ATOM 768 O O . LYS A 1 99 ? -0.413 3.996 19.540 1.00 88.62 99 LYS A O 1
ATOM 773 N N . SER A 1 100 ? 0.508 4.994 17.760 1.00 89.06 100 SER A N 1
ATOM 774 C CA . SER A 1 100 ? 1.821 5.169 18.389 1.00 89.06 100 SER A CA 1
ATOM 775 C C . SER A 1 100 ? 1.769 6.225 19.491 1.00 89.06 100 SER A C 1
ATOM 777 O O . SER A 1 100 ? 2.320 6.007 20.566 1.00 89.06 100 SER A O 1
ATOM 779 N N . ARG A 1 101 ? 1.050 7.331 19.267 1.00 86.94 101 ARG A N 1
ATOM 780 C CA . ARG A 1 101 ? 0.847 8.385 20.269 1.00 86.94 101 ARG A CA 1
ATOM 781 C C . ARG A 1 101 ? 0.069 7.880 21.482 1.00 86.94 101 ARG A C 1
ATOM 783 O O . ARG A 1 101 ? 0.532 8.072 22.600 1.00 86.94 101 ARG A O 1
ATOM 790 N N . SER A 1 102 ? -1.032 7.154 21.272 1.00 84.50 102 SER A N 1
ATOM 791 C CA . SER A 1 102 ? -1.814 6.580 22.376 1.00 84.50 102 SER A CA 1
ATOM 792 C C . SER A 1 102 ? -1.010 5.573 23.203 1.00 84.50 102 SER A C 1
ATOM 794 O O . SER A 1 102 ? -1.185 5.482 24.415 1.00 84.50 102 SER A O 1
ATOM 796 N N . ASN A 1 103 ? -0.104 4.820 22.568 1.00 82.94 103 ASN A N 1
ATOM 797 C CA . ASN A 1 103 ? 0.789 3.906 23.280 1.00 82.94 103 ASN A CA 1
ATOM 798 C C . ASN A 1 103 ? 1.822 4.644 24.144 1.00 82.94 103 ASN A C 1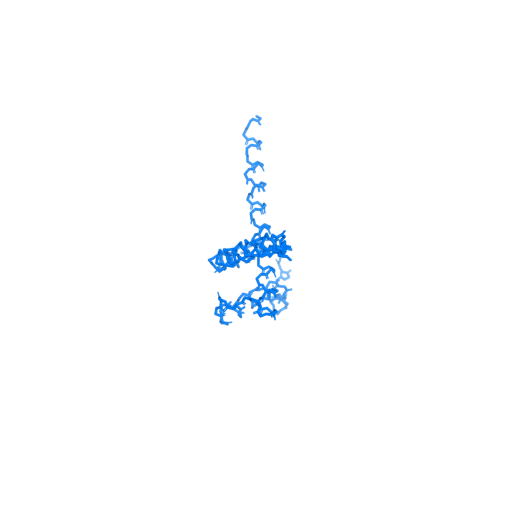
ATOM 800 O O . ASN A 1 103 ? 2.222 4.107 25.170 1.00 82.94 103 ASN A O 1
ATOM 804 N N . LEU A 1 104 ? 2.264 5.839 23.740 1.00 75.75 104 LEU A N 1
ATOM 805 C CA . LEU A 1 104 ? 3.204 6.656 24.515 1.00 75.75 104 LEU A CA 1
ATOM 806 C C . LEU A 1 104 ? 2.515 7.332 25.704 1.00 75.75 104 LEU A C 1
ATOM 808 O O . LEU A 1 104 ? 3.058 7.304 26.804 1.00 75.75 104 LEU A O 1
ATOM 812 N N . GLU A 1 105 ? 1.303 7.852 25.508 1.00 74.19 105 GLU A N 1
ATOM 813 C CA . GLU A 1 105 ? 0.476 8.401 26.593 1.00 74.19 105 GLU A CA 1
ATOM 814 C C . GLU A 1 105 ? 0.095 7.298 27.596 1.00 74.19 105 GLU A C 1
ATOM 816 O O . GLU A 1 105 ? 0.214 7.469 28.799 1.00 74.19 105 GLU A O 1
ATOM 821 N N . GLY A 1 106 ? -0.229 6.082 27.143 1.00 61.31 106 GLY A N 1
ATOM 822 C CA . GLY A 1 106 ? -0.486 4.948 28.043 1.00 61.31 106 GLY A CA 1
ATOM 823 C C . GLY A 1 106 ? 0.694 4.555 28.952 1.00 61.31 106 GLY A C 1
ATOM 824 O O . GLY A 1 106 ? 0.485 3.891 29.968 1.00 61.31 106 GLY A O 1
ATOM 825 N N . LEU A 1 107 ? 1.923 4.962 28.612 1.00 62.84 107 LEU A N 1
ATOM 826 C CA . LEU A 1 107 ? 3.128 4.711 29.406 1.00 62.84 107 LEU A CA 1
ATOM 827 C C . LEU A 1 107 ? 3.422 5.829 30.422 1.00 62.84 107 LEU A C 1
ATOM 829 O O . LEU A 1 107 ? 4.111 5.562 31.408 1.00 62.84 107 LEU A O 1
ATOM 833 N N . ASP A 1 108 ? 2.896 7.045 30.234 1.00 61.25 108 ASP A N 1
ATOM 834 C CA . ASP A 1 108 ? 3.110 8.168 31.159 1.00 61.25 108 ASP A CA 1
ATOM 835 C C . ASP A 1 108 ? 2.142 8.151 32.361 1.00 61.25 108 ASP A C 1
ATOM 837 O O . ASP A 1 108 ? 2.541 8.460 33.488 1.00 61.25 108 ASP A O 1
ATOM 841 N N . VAL A 1 109 ? 0.914 7.652 32.176 1.00 62.28 109 VAL A N 1
ATOM 842 C CA . VAL A 1 109 ? -0.107 7.569 33.238 1.00 62.28 109 VAL A CA 1
ATOM 843 C C . VAL A 1 109 ? 0.186 6.485 34.286 1.00 62.28 109 VAL A C 1
ATOM 845 O O . VAL A 1 109 ? -0.398 6.497 35.371 1.00 62.28 109 VAL A O 1
ATOM 848 N N . GLY A 1 110 ? 1.102 5.554 34.000 1.00 55.19 110 GLY A N 1
ATOM 849 C CA . GLY A 1 110 ? 1.451 4.432 34.881 1.00 55.19 110 GLY A CA 1
ATOM 850 C C . GLY A 1 110 ? 2.500 4.734 35.960 1.00 55.19 110 GLY A C 1
ATOM 851 O O . GLY A 1 110 ? 2.645 3.946 36.893 1.00 55.19 110 GLY A O 1
ATOM 852 N N . ALA A 1 111 ? 3.223 5.857 35.878 1.00 57.94 111 ALA A N 1
ATOM 853 C CA . ALA A 1 111 ? 4.347 6.158 36.778 1.00 57.94 111 ALA A CA 1
ATOM 854 C C . ALA A 1 111 ? 3.989 7.056 37.986 1.00 57.94 111 ALA A C 1
ATOM 856 O O . ALA A 1 111 ? 4.856 7.352 38.805 1.00 57.94 111 ALA A O 1
ATOM 857 N N . GLY A 1 112 ? 2.730 7.495 38.117 1.00 53.91 112 GLY A N 1
ATOM 858 C CA . GLY A 1 112 ? 2.351 8.599 39.013 1.00 53.91 112 GLY A CA 1
ATOM 859 C C . GLY A 1 112 ? 1.370 8.295 40.148 1.00 53.91 112 GLY A C 1
ATOM 860 O O . GLY A 1 112 ? 0.855 9.241 40.735 1.00 53.91 112 GLY A O 1
ATOM 861 N N . GLN A 1 113 ? 1.067 7.032 40.474 1.00 54.81 113 GLN A N 1
ATOM 862 C CA . GLN A 1 113 ? 0.156 6.708 41.587 1.00 54.81 113 GLN A CA 1
ATOM 863 C C . GLN A 1 113 ? 0.722 5.669 42.568 1.00 54.81 113 GLN A C 1
ATOM 865 O O . GLN A 1 113 ? 0.118 4.627 42.815 1.00 54.81 113 GLN A O 1
ATOM 870 N N . SER A 1 114 ? 1.854 5.976 43.210 1.00 52.59 114 SER A N 1
ATOM 871 C CA . SER A 1 114 ? 2.125 5.435 44.547 1.00 52.59 114 SER A CA 1
ATOM 872 C C . SER A 1 114 ? 1.449 6.340 45.576 1.00 52.59 114 SER A C 1
ATOM 874 O O . SER A 1 114 ? 1.936 7.425 45.896 1.00 52.59 114 SER A O 1
ATOM 876 N N . LYS A 1 115 ? 0.290 5.899 46.061 1.00 55.88 115 LYS A N 1
ATOM 877 C CA . LYS A 1 115 ? -0.403 6.472 47.216 1.00 55.88 115 LYS A CA 1
ATOM 878 C C . LYS A 1 115 ? 0.587 6.666 48.371 1.00 55.88 115 LYS A C 1
ATOM 880 O O . LYS A 1 115 ? 1.219 5.699 48.786 1.00 55.88 115 LYS A O 1
ATOM 885 N N . SER A 1 116 ? 0.665 7.879 48.911 1.00 52.16 116 SER A N 1
ATOM 886 C CA . SER A 1 116 ? 1.026 8.090 50.313 1.00 52.16 116 SER A CA 1
ATOM 887 C C . SER A 1 116 ? -0.283 8.080 51.098 1.00 52.16 116 SER A C 1
ATOM 889 O O . SER A 1 116 ? -1.082 9.000 50.910 1.00 52.16 116 SER A O 1
ATOM 891 N N . PRO A 1 117 ? -0.566 7.064 51.926 1.00 56.59 117 PRO A N 1
ATOM 892 C CA . PRO A 1 117 ? -1.593 7.185 52.945 1.00 56.59 117 PRO A CA 1
ATOM 893 C C . PRO A 1 117 ? -1.111 8.219 53.964 1.00 56.59 117 PRO A C 1
ATOM 895 O O . PRO A 1 117 ? -0.132 8.006 54.676 1.00 56.59 117 PRO A O 1
ATOM 898 N N . LEU A 1 118 ? -1.749 9.383 53.945 1.00 58.75 118 LEU A N 1
ATOM 899 C CA . LEU A 1 118 ? -1.905 10.187 55.144 1.00 58.75 118 LEU A CA 1
ATOM 900 C C . LEU A 1 118 ? -2.945 9.445 55.985 1.00 58.75 118 LEU A C 1
ATOM 902 O O . LEU A 1 118 ? -4.070 9.301 55.512 1.00 58.75 118 LEU A O 1
ATOM 906 N N . ASP A 1 119 ? -2.498 8.867 57.099 1.00 57.03 119 ASP A N 1
ATOM 907 C CA . ASP A 1 119 ? -3.173 8.730 58.405 1.00 57.03 119 ASP A CA 1
ATOM 908 C C . ASP A 1 119 ? -2.425 7.701 59.272 1.00 57.03 119 ASP A C 1
ATOM 910 O O . ASP A 1 119 ? -2.313 6.521 58.860 1.00 57.03 119 ASP A O 1
#

Secondary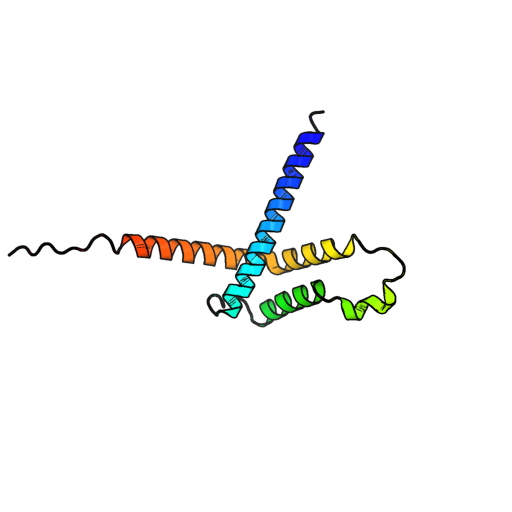 structure (DSSP, 8-state):
-HHHHHHHHHHHHHHHHHHHHHHHHHHHHHHHHHTS---S-HHHHHHHHHHHHHHH--GGGGGGGGGS--SHHHHHHHHHHHHHHHHHHHHHHHHHHHHHHHHHHHHHTTSS-------

Foldseek 3Di:
DVVVVVVVVVVVVVVVVLVVLVVLLVVVLVCVVVVVDDPADPVRVVVLVVLVCCLVPVPVVPVPPPPDDPDPVNVVSSVVSSVVCVVVSVVSVVVVVVVVVVVVVVVVVPPPDPDDDDD